Protein AF-A0A5J4ZN18-F1 (afdb_monomer_lite)

Radius of gyration: 21.81 Å; chains: 1; bounding box: 57×56×54 Å

Structure (mmCIF, N/CA/C/O backbone):
data_AF-A0A5J4ZN18-F1
#
_entry.id   AF-A0A5J4ZN18-F1
#
loop_
_atom_site.group_PDB
_atom_site.id
_atom_site.type_symbol
_atom_site.label_atom_id
_atom_site.label_alt_id
_atom_site.label_comp_id
_atom_site.label_asym_id
_atom_site.label_entity_id
_atom_site.label_seq_id
_atom_site.pdbx_PDB_ins_code
_atom_site.Cartn_x
_atom_site.Cartn_y
_atom_site.Cartn_z
_atom_site.occupancy
_atom_site.B_iso_or_equiv
_atom_site.auth_seq_id
_atom_site.auth_comp_id
_atom_site.auth_asym_id
_atom_site.auth_atom_id
_atom_site.pdbx_PDB_model_num
ATOM 1 N N . MET A 1 1 ? 41.977 -41.882 -35.771 1.00 44.47 1 MET A N 1
ATOM 2 C CA . MET A 1 1 ? 41.819 -41.340 -34.405 1.00 44.47 1 MET A CA 1
ATOM 3 C C . MET A 1 1 ? 40.891 -40.139 -34.500 1.00 44.47 1 MET A C 1
ATOM 5 O O . MET A 1 1 ? 41.309 -39.121 -35.027 1.00 44.47 1 MET A O 1
ATOM 9 N N . MET A 1 2 ? 39.628 -40.276 -34.091 1.00 49.75 2 MET A N 1
ATOM 10 C CA . MET A 1 2 ? 38.692 -39.151 -33.976 1.00 49.75 2 MET A CA 1
ATOM 11 C C . MET A 1 2 ? 38.528 -38.872 -32.481 1.00 49.75 2 MET A C 1
ATOM 13 O O . MET A 1 2 ? 37.884 -39.646 -31.778 1.00 49.75 2 MET A O 1
ATOM 17 N N . GLY A 1 3 ? 39.181 -37.824 -31.983 1.00 51.41 3 GLY A N 1
ATOM 18 C CA . GLY A 1 3 ? 38.962 -37.315 -30.631 1.00 51.41 3 GLY A CA 1
ATOM 19 C C . GLY A 1 3 ? 37.844 -36.280 -30.668 1.00 51.41 3 GLY A C 1
ATOM 20 O O . GLY A 1 3 ? 37.983 -35.264 -31.343 1.00 51.41 3 GLY A O 1
ATOM 21 N N . SER A 1 4 ? 36.736 -36.547 -29.980 1.00 52.25 4 SER A N 1
ATOM 22 C CA . SER A 1 4 ? 35.673 -35.567 -29.754 1.00 52.25 4 SER A CA 1
ATOM 23 C C . SER A 1 4 ? 35.957 -34.845 -28.436 1.00 52.25 4 SER A C 1
ATOM 25 O O . SER A 1 4 ? 36.028 -35.478 -27.384 1.00 52.25 4 SER A O 1
ATOM 27 N N . LEU A 1 5 ? 36.177 -33.532 -28.504 1.00 54.81 5 LEU A N 1
ATOM 28 C CA . LEU A 1 5 ? 36.291 -32.662 -27.337 1.00 54.81 5 LEU A CA 1
ATOM 29 C C . LEU A 1 5 ? 34.881 -32.258 -26.903 1.00 54.81 5 LEU A C 1
ATOM 31 O O . LEU A 1 5 ? 34.221 -31.468 -27.575 1.00 54.81 5 LEU A O 1
ATOM 35 N N . ILE A 1 6 ? 34.426 -32.801 -25.775 1.00 53.22 6 ILE A N 1
ATOM 36 C CA . ILE A 1 6 ? 33.265 -32.270 -25.062 1.00 53.22 6 ILE A CA 1
ATOM 37 C C . ILE A 1 6 ? 33.741 -30.993 -24.370 1.00 53.22 6 ILE A C 1
ATOM 39 O O . ILE A 1 6 ? 34.377 -31.039 -23.320 1.00 53.22 6 ILE A O 1
ATOM 43 N N . THR A 1 7 ? 33.486 -29.844 -24.993 1.00 52.75 7 THR A N 1
ATOM 44 C CA . THR A 1 7 ? 33.644 -28.547 -24.336 1.00 52.75 7 THR A CA 1
ATOM 45 C C . THR A 1 7 ? 32.531 -28.410 -23.304 1.00 52.75 7 THR A C 1
ATOM 47 O O . THR A 1 7 ? 31.371 -28.178 -23.642 1.00 52.75 7 THR A O 1
ATOM 50 N N . GLU A 1 8 ? 32.891 -28.580 -22.035 1.00 51.31 8 GLU A N 1
ATOM 51 C CA . GLU A 1 8 ? 32.090 -28.154 -20.895 1.00 51.31 8 GLU A CA 1
ATOM 52 C C . GLU A 1 8 ? 31.877 -26.637 -21.005 1.00 51.31 8 GLU A C 1
ATOM 54 O O . GLU A 1 8 ? 32.751 -25.836 -20.683 1.00 51.31 8 GLU A O 1
ATOM 59 N N . ASN A 1 9 ? 30.722 -26.228 -21.531 1.00 48.62 9 ASN A N 1
ATOM 60 C CA . ASN A 1 9 ? 30.325 -24.828 -21.569 1.00 48.62 9 ASN A CA 1
ATOM 61 C C . ASN A 1 9 ? 29.788 -24.422 -20.187 1.00 48.62 9 ASN A C 1
ATOM 63 O O . ASN A 1 9 ? 28.585 -24.249 -19.986 1.00 48.62 9 ASN A O 1
ATOM 67 N N . SER A 1 10 ? 30.693 -24.289 -19.220 1.00 56.09 10 SER A N 1
ATOM 68 C CA . SER A 1 10 ? 30.446 -23.729 -17.890 1.00 56.09 10 SER A CA 1
ATOM 69 C C . SER A 1 10 ? 30.329 -22.200 -17.959 1.00 56.09 10 SER A C 1
ATOM 71 O O . SER A 1 10 ? 31.110 -21.456 -17.375 1.00 56.09 10 SER A O 1
ATOM 73 N N . SER A 1 11 ? 29.339 -21.696 -18.702 1.00 51.56 11 SER A N 1
ATOM 74 C CA . SER A 1 11 ? 29.159 -20.247 -18.886 1.00 51.56 11 SER A CA 1
ATOM 75 C C . SER A 1 11 ? 27.703 -19.773 -18.936 1.00 51.56 11 SER A C 1
ATOM 77 O O . SER A 1 11 ? 27.417 -18.711 -19.479 1.00 51.56 11 SER A O 1
ATOM 79 N N . THR A 1 12 ? 26.758 -20.491 -18.319 1.00 46.97 12 THR A N 1
ATOM 80 C CA . THR A 1 12 ? 25.345 -20.046 -18.263 1.00 46.97 12 THR A CA 1
ATOM 81 C C . THR A 1 12 ? 24.840 -19.637 -16.877 1.00 46.97 12 THR A C 1
ATOM 83 O O . THR A 1 12 ? 23.648 -19.387 -16.717 1.00 46.97 12 THR A O 1
ATOM 86 N N . LEU A 1 13 ? 25.712 -19.490 -15.874 1.00 48.41 13 LEU A N 1
ATOM 87 C CA . LEU A 1 13 ? 25.295 -19.145 -14.502 1.00 48.41 13 LEU A CA 1
ATOM 88 C C . LEU A 1 13 ? 25.493 -17.677 -14.091 1.00 48.41 13 LEU A C 1
ATOM 90 O O . LEU A 1 13 ? 25.239 -17.340 -12.940 1.00 48.41 13 LEU A O 1
ATOM 94 N N . SER A 1 14 ? 25.883 -16.779 -15.004 1.00 47.28 14 SER A N 1
ATOM 95 C CA . SER A 1 14 ? 26.203 -15.383 -14.641 1.00 47.28 14 SER A CA 1
ATOM 96 C C . SER A 1 14 ? 25.340 -14.303 -15.314 1.00 47.28 14 SER A C 1
ATOM 98 O O . SER A 1 14 ? 25.736 -13.149 -15.402 1.00 47.28 14 SER A O 1
ATOM 100 N N . SER A 1 15 ? 24.130 -14.634 -15.780 1.00 46.09 15 SER A N 1
ATOM 101 C CA . SER A 1 15 ? 23.200 -13.613 -16.319 1.00 46.09 15 SER A CA 1
ATOM 102 C C . SER A 1 15 ? 21.747 -13.757 -15.843 1.00 46.09 15 SER A C 1
ATOM 104 O O . SER A 1 15 ? 20.867 -13.009 -16.253 1.00 46.09 15 SER A O 1
ATOM 106 N N . ARG A 1 16 ? 21.468 -14.685 -14.919 1.00 43.06 16 ARG A N 1
ATOM 107 C CA . ARG A 1 16 ? 20.119 -14.869 -14.357 1.00 43.06 16 ARG A CA 1
ATOM 108 C C . ARG A 1 16 ? 19.865 -14.065 -13.071 1.00 43.06 16 ARG A C 1
ATOM 110 O O . ARG A 1 16 ? 18.725 -13.950 -12.648 1.00 43.06 16 ARG A O 1
ATOM 117 N N . ASN A 1 17 ? 20.879 -13.424 -12.488 1.00 47.00 17 ASN A N 1
ATOM 118 C CA . ASN A 1 17 ? 20.752 -12.878 -11.129 1.00 47.00 17 ASN A CA 1
ATOM 119 C C . ASN A 1 17 ? 20.393 -11.381 -11.051 1.00 47.00 17 ASN A C 1
ATOM 121 O O . ASN A 1 17 ? 19.944 -10.935 -10.000 1.00 47.00 17 ASN A O 1
ATOM 125 N N . CYS A 1 18 ? 20.515 -10.600 -12.134 1.00 46.16 18 CYS A N 1
ATOM 126 C CA . CYS A 1 18 ? 20.177 -9.165 -12.082 1.00 46.16 18 CYS A CA 1
ATOM 127 C C . CYS A 1 18 ? 18.673 -8.873 -12.220 1.00 46.16 18 CYS A C 1
ATOM 129 O O . CYS A 1 18 ? 18.184 -7.928 -11.603 1.00 46.16 18 CYS A O 1
ATOM 131 N N . SER A 1 19 ? 17.918 -9.675 -12.982 1.00 48.41 19 SER A N 1
ATOM 132 C CA . SER A 1 19 ? 16.462 -9.457 -13.095 1.00 48.41 19 SER A CA 1
ATOM 133 C C . SER A 1 19 ? 15.685 -10.093 -11.941 1.00 48.41 19 SER A C 1
ATOM 135 O O . SER A 1 19 ? 14.727 -9.512 -11.458 1.00 48.41 19 SER A O 1
ATOM 137 N N . GLN A 1 20 ? 16.145 -11.236 -11.422 1.00 50.34 20 GLN A N 1
ATOM 138 C CA . GLN A 1 20 ? 15.414 -11.968 -10.386 1.00 50.34 20 GLN A CA 1
ATOM 139 C C . GLN A 1 20 ? 15.420 -11.227 -9.042 1.00 50.34 20 GLN A C 1
ATOM 141 O O . GLN A 1 20 ? 14.395 -11.142 -8.377 1.00 50.34 20 GLN A O 1
ATOM 146 N N . ASN A 1 21 ? 16.543 -10.589 -8.699 1.00 51.69 21 ASN A N 1
ATOM 147 C CA . ASN A 1 21 ? 16.665 -9.841 -7.451 1.00 51.69 21 ASN A CA 1
ATOM 148 C C . ASN A 1 21 ? 15.819 -8.551 -7.441 1.00 51.69 21 ASN A C 1
ATOM 150 O O . ASN A 1 21 ? 15.360 -8.127 -6.387 1.00 51.69 21 ASN A O 1
ATOM 154 N N . THR A 1 22 ? 15.579 -7.928 -8.604 1.00 53.47 22 THR A N 1
ATOM 155 C CA . THR A 1 22 ? 14.745 -6.716 -8.693 1.00 53.47 22 THR A CA 1
ATOM 156 C C . THR A 1 22 ? 13.254 -7.042 -8.685 1.00 53.47 22 THR A C 1
ATOM 158 O O . THR A 1 22 ? 12.523 -6.396 -7.936 1.00 53.47 22 THR A O 1
ATOM 161 N N . THR A 1 23 ? 12.828 -8.101 -9.389 1.00 58.69 23 THR A N 1
ATOM 162 C CA . THR A 1 23 ? 11.447 -8.623 -9.337 1.00 58.69 23 THR A CA 1
ATOM 163 C C . THR A 1 23 ? 11.025 -9.038 -7.924 1.00 58.69 23 THR A C 1
ATOM 165 O O . THR A 1 23 ? 9.866 -8.874 -7.535 1.00 58.69 23 THR A O 1
ATOM 168 N N . ASP A 1 24 ? 11.968 -9.510 -7.108 1.00 72.06 24 ASP A N 1
ATOM 169 C CA . ASP A 1 24 ? 11.700 -9.845 -5.710 1.00 72.06 24 ASP A CA 1
ATOM 170 C C . ASP A 1 24 ? 11.356 -8.617 -4.853 1.00 72.06 24 ASP A C 1
ATOM 172 O O . ASP A 1 24 ? 10.590 -8.734 -3.893 1.00 72.06 24 ASP A O 1
ATOM 176 N N . HIS A 1 25 ? 11.892 -7.432 -5.169 1.00 79.50 25 HIS A N 1
ATOM 177 C CA . HIS A 1 25 ? 11.651 -6.229 -4.371 1.00 79.50 25 HIS A CA 1
ATOM 178 C C . HIS A 1 25 ? 10.229 -5.698 -4.552 1.00 79.50 25 HIS A C 1
ATOM 180 O O . HIS A 1 25 ? 9.530 -5.506 -3.554 1.00 79.50 25 HIS A O 1
ATOM 186 N N . SER A 1 26 ? 9.765 -5.506 -5.793 1.00 85.88 26 SER A N 1
ATOM 187 C CA . SER A 1 26 ? 8.399 -5.017 -6.033 1.00 85.88 26 SER A CA 1
ATOM 188 C C . SER A 1 26 ? 7.339 -6.005 -5.542 1.00 85.88 26 SER A C 1
ATOM 190 O O . SER A 1 26 ? 6.312 -5.581 -5.010 1.00 85.88 26 SER A O 1
ATOM 192 N N . SER A 1 27 ? 7.610 -7.310 -5.644 1.00 87.81 27 SER A N 1
ATOM 193 C CA . SER A 1 27 ? 6.739 -8.370 -5.132 1.00 87.81 27 SER A CA 1
ATOM 194 C C . SER A 1 27 ? 6.607 -8.311 -3.607 1.00 87.81 27 SER A C 1
ATOM 196 O O . SER A 1 27 ? 5.494 -8.258 -3.082 1.00 87.81 27 SER A O 1
ATOM 198 N N . LYS A 1 28 ? 7.731 -8.212 -2.880 1.00 87.56 28 LYS A N 1
ATOM 199 C CA . LYS A 1 28 ? 7.732 -8.064 -1.412 1.00 87.56 28 LYS A CA 1
ATOM 200 C C . LYS A 1 28 ? 7.001 -6.801 -0.967 1.00 87.56 28 LYS A C 1
ATOM 202 O O . LYS A 1 28 ? 6.166 -6.862 -0.068 1.00 87.56 28 LYS A O 1
ATOM 207 N N . ILE A 1 29 ? 7.281 -5.675 -1.619 1.00 89.38 29 ILE A N 1
ATOM 208 C CA . ILE A 1 29 ? 6.618 -4.396 -1.344 1.00 89.38 29 ILE A CA 1
ATOM 209 C C . ILE A 1 29 ? 5.111 -4.518 -1.580 1.00 89.38 29 ILE A C 1
ATOM 211 O O . ILE A 1 29 ? 4.318 -4.151 -0.717 1.00 89.38 29 ILE A O 1
ATOM 215 N N . SER A 1 30 ? 4.710 -5.094 -2.713 1.00 89.94 30 SER A N 1
ATOM 216 C CA . SER A 1 30 ? 3.300 -5.295 -3.049 1.00 89.94 30 SER A CA 1
ATOM 217 C C . SER A 1 30 ? 2.596 -6.205 -2.048 1.00 89.94 30 SER A C 1
ATOM 219 O O . SER A 1 30 ? 1.450 -5.932 -1.697 1.00 89.94 30 SER A O 1
ATOM 221 N N . ALA A 1 31 ? 3.260 -7.253 -1.552 1.00 91.50 31 ALA A N 1
ATOM 222 C CA . ALA A 1 31 ? 2.711 -8.133 -0.524 1.00 91.50 31 ALA A CA 1
ATOM 223 C C . ALA A 1 31 ? 2.486 -7.386 0.799 1.00 91.50 31 ALA A C 1
ATOM 225 O O . ALA A 1 31 ? 1.388 -7.451 1.348 1.00 91.50 31 ALA A O 1
ATOM 226 N N . ILE A 1 32 ? 3.480 -6.620 1.269 1.00 91.12 32 ILE A N 1
ATOM 227 C CA . ILE A 1 32 ? 3.368 -5.798 2.488 1.00 91.12 32 ILE A CA 1
ATOM 228 C C . ILE A 1 32 ? 2.208 -4.807 2.355 1.00 91.12 32 ILE A C 1
ATOM 230 O O . ILE A 1 32 ? 1.327 -4.761 3.211 1.00 91.12 32 ILE A O 1
ATOM 234 N N . VAL A 1 33 ? 2.174 -4.052 1.254 1.00 92.12 33 VAL A N 1
A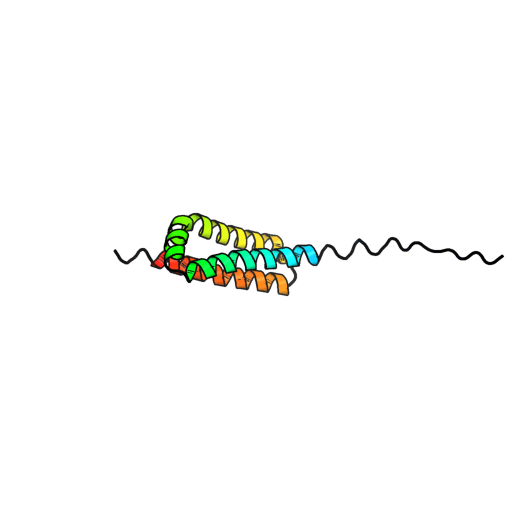TOM 235 C CA . VAL A 1 33 ? 1.114 -3.076 0.980 1.00 92.12 33 VAL A CA 1
ATOM 236 C C . VAL A 1 33 ? -0.250 -3.761 0.917 1.00 92.12 33 VAL A C 1
ATOM 238 O O . VAL A 1 33 ? -1.201 -3.273 1.517 1.00 92.12 33 VAL A O 1
ATOM 241 N N . SER A 1 34 ? -0.356 -4.921 0.266 1.00 92.75 34 SER A N 1
ATOM 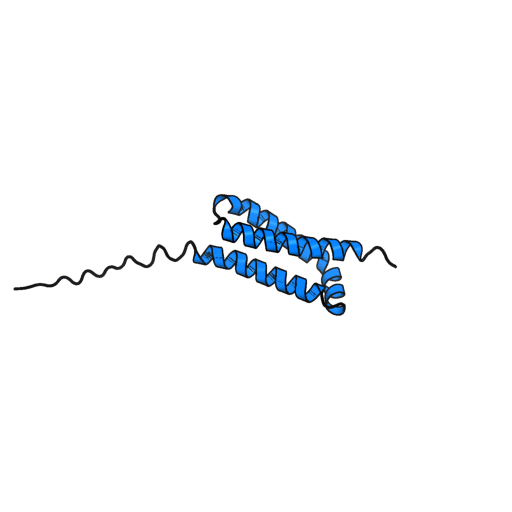242 C CA . SER A 1 34 ? -1.619 -5.664 0.179 1.00 92.75 34 SER A CA 1
ATOM 243 C C . SER A 1 34 ? -2.120 -6.122 1.547 1.00 92.75 34 SER A C 1
ATOM 245 O O . SER A 1 34 ? -3.311 -6.003 1.812 1.00 92.75 34 SER A O 1
ATOM 247 N N . VAL A 1 35 ? -1.234 -6.586 2.436 1.00 92.94 35 VAL A N 1
ATOM 248 C CA . VAL A 1 35 ? -1.607 -6.934 3.818 1.00 92.94 35 VAL A CA 1
ATOM 249 C C . VAL A 1 35 ? -2.132 -5.708 4.563 1.00 92.94 35 VAL A C 1
ATOM 251 O O . VAL A 1 35 ? -3.186 -5.790 5.185 1.00 92.94 35 VAL A O 1
ATOM 254 N N . ILE A 1 36 ? -1.454 -4.560 4.458 1.00 92.44 36 ILE A N 1
ATOM 255 C CA . ILE A 1 36 ? -1.902 -3.318 5.108 1.00 92.44 36 ILE A CA 1
ATOM 256 C C . ILE A 1 36 ? -3.271 -2.878 4.571 1.00 92.44 36 ILE A C 1
ATOM 258 O O . ILE A 1 36 ? -4.134 -2.488 5.353 1.00 92.44 36 ILE A O 1
ATOM 262 N N . LEU A 1 37 ? -3.504 -2.975 3.257 1.00 91.94 37 LEU A N 1
ATOM 263 C CA . LEU A 1 37 ? -4.805 -2.650 2.667 1.00 91.94 37 LEU A CA 1
ATOM 264 C C . LEU A 1 37 ? -5.910 -3.598 3.146 1.00 91.94 37 LEU A C 1
ATOM 266 O O . LEU A 1 37 ? -6.970 -3.123 3.536 1.00 91.94 37 LEU A O 1
ATOM 270 N N . LEU A 1 38 ? -5.650 -4.908 3.183 1.00 92.25 38 LEU A N 1
ATOM 271 C CA . LEU A 1 38 ? -6.604 -5.894 3.705 1.00 92.25 38 LEU A CA 1
ATOM 272 C C . LEU A 1 38 ? -6.948 -5.620 5.174 1.00 92.25 38 LEU A C 1
ATOM 274 O O . LEU A 1 38 ? -8.106 -5.692 5.570 1.00 92.25 38 LEU A O 1
ATOM 278 N N . MET A 1 39 ? -5.949 -5.258 5.982 1.00 92.06 39 MET A N 1
ATOM 279 C CA . MET A 1 39 ? -6.169 -4.853 7.371 1.00 92.06 39 MET A CA 1
ATOM 280 C C . MET A 1 39 ? -6.966 -3.546 7.481 1.00 92.06 39 MET A C 1
ATOM 282 O O . MET A 1 39 ? -7.710 -3.372 8.438 1.00 92.06 39 MET A O 1
ATOM 286 N N . HIS A 1 40 ? -6.832 -2.622 6.529 1.00 89.44 40 HIS A N 1
ATOM 287 C CA . HIS A 1 40 ? -7.591 -1.369 6.528 1.00 89.44 40 HIS A CA 1
ATOM 288 C C . HIS A 1 40 ? -9.072 -1.572 6.163 1.00 89.44 40 HIS A C 1
ATOM 290 O O . HIS A 1 40 ? -9.913 -0.778 6.578 1.00 89.44 40 HIS A O 1
ATOM 296 N N . GLU A 1 41 ? -9.405 -2.623 5.408 1.00 89.44 41 GLU A N 1
ATOM 297 C CA . GLU A 1 41 ? -10.789 -2.971 5.052 1.00 89.44 41 GLU A CA 1
ATOM 298 C C . GLU A 1 41 ? -11.578 -3.590 6.223 1.00 89.44 41 GLU A C 1
ATOM 300 O O . GLU A 1 41 ? -12.807 -3.506 6.249 1.00 89.44 41 GLU A O 1
ATOM 305 N N . ASP A 1 42 ? -10.897 -4.171 7.217 1.00 90.62 42 ASP A N 1
ATOM 306 C CA . ASP A 1 42 ? -11.521 -4.718 8.427 1.00 90.62 42 ASP A CA 1
ATOM 307 C C . ASP A 1 42 ? -11.505 -3.692 9.575 1.00 90.62 42 ASP A C 1
ATOM 309 O O . ASP A 1 42 ? -10.452 -3.270 10.048 1.00 90.62 42 ASP A O 1
ATOM 313 N N . VAL A 1 43 ? -12.686 -3.333 10.089 1.00 85.31 43 VAL A N 1
ATOM 314 C CA . VAL A 1 43 ? -12.863 -2.316 11.146 1.00 85.31 43 VAL A CA 1
ATOM 315 C C . VAL A 1 43 ? -12.073 -2.625 12.428 1.00 85.31 43 VAL A C 1
ATOM 317 O O . VAL A 1 43 ? -11.573 -1.707 13.081 1.00 85.31 43 VAL A O 1
ATOM 320 N N . LYS A 1 44 ? -11.933 -3.901 12.814 1.00 88.12 44 LYS A N 1
ATOM 321 C CA . LYS A 1 44 ? -11.176 -4.278 14.021 1.00 88.12 44 LYS A CA 1
ATOM 322 C C . LYS A 1 44 ? -9.679 -4.113 13.794 1.00 88.12 44 LYS A C 1
ATOM 324 O O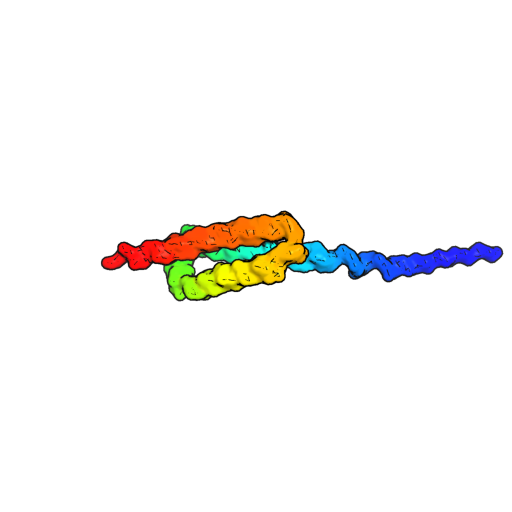 . LYS A 1 44 ? -8.964 -3.656 14.684 1.00 88.12 44 LYS A O 1
ATOM 329 N N . LEU A 1 45 ? -9.206 -4.469 12.603 1.00 90.44 45 LEU A N 1
ATOM 330 C CA . LEU A 1 45 ? -7.800 -4.331 12.232 1.00 90.44 45 LEU A CA 1
ATOM 331 C C . LEU A 1 45 ? -7.435 -2.871 11.943 1.00 90.44 45 LEU A C 1
ATOM 333 O O . LEU A 1 45 ? -6.307 -2.472 12.214 1.00 90.44 45 LEU A O 1
ATOM 337 N N . GLN A 1 46 ? -8.388 -2.042 11.519 1.00 88.69 46 GLN A N 1
ATOM 338 C CA . GLN A 1 46 ? -8.189 -0.607 11.334 1.00 88.69 46 GLN A CA 1
ATOM 339 C C . GLN A 1 46 ? -7.824 0.106 12.648 1.00 88.69 46 GLN A C 1
ATOM 341 O O . GLN A 1 46 ? -6.941 0.962 12.652 1.00 88.69 46 GLN A O 1
ATOM 346 N N . GLN A 1 47 ? -8.429 -0.274 13.781 1.00 86.75 47 GLN A N 1
ATOM 347 C CA . GLN A 1 47 ? -8.042 0.256 15.100 1.00 86.75 47 GLN A CA 1
ATOM 348 C C . GLN A 1 47 ? -6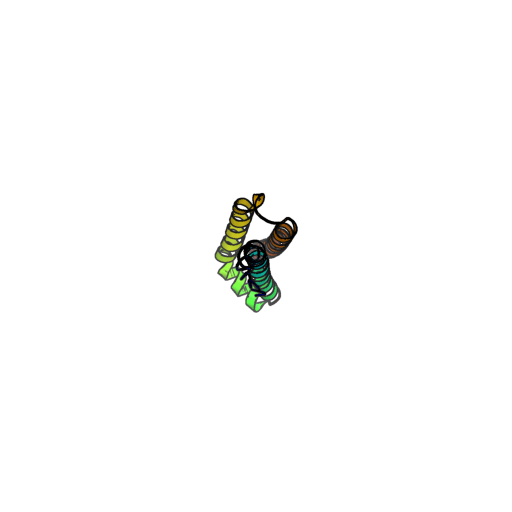.608 -0.138 15.486 1.00 86.75 47 GLN A C 1
ATOM 350 O O . GLN A 1 47 ? -5.863 0.670 16.049 1.00 86.75 47 GLN A O 1
ATOM 355 N N . ILE A 1 48 ? -6.195 -1.360 15.138 1.00 88.94 48 ILE A N 1
ATOM 356 C CA . ILE A 1 48 ? -4.817 -1.825 15.334 1.00 88.94 48 ILE A CA 1
ATOM 357 C C . ILE A 1 48 ? -3.866 -1.026 14.434 1.00 88.94 48 ILE A C 1
ATOM 359 O O . ILE A 1 48 ? -2.874 -0.495 14.923 1.00 88.94 48 ILE A O 1
ATOM 363 N N . LEU A 1 49 ? -4.198 -0.853 13.151 1.00 88.88 49 LEU A N 1
ATOM 364 C CA . LEU A 1 49 ? -3.413 -0.038 12.217 1.00 88.88 49 LEU A CA 1
ATOM 365 C C . LEU A 1 49 ? -3.277 1.412 12.687 1.00 88.88 49 LEU A C 1
ATOM 367 O O . LEU A 1 49 ? -2.195 1.982 12.592 1.00 88.88 49 LEU A O 1
ATOM 371 N N . SER A 1 50 ? -4.344 2.001 13.232 1.00 87.31 50 SER A N 1
ATOM 372 C CA . SER A 1 50 ? -4.296 3.351 13.802 1.00 87.31 50 SER A CA 1
ATOM 373 C C . SER A 1 50 ? -3.344 3.434 14.994 1.00 87.31 50 SER A C 1
ATOM 375 O O . SER A 1 50 ? -2.687 4.456 15.181 1.00 87.31 50 SER A O 1
ATOM 377 N N . SER A 1 51 ? -3.258 2.368 15.791 1.00 89.12 51 SER A N 1
ATOM 378 C CA . SER A 1 51 ? -2.327 2.284 16.922 1.00 89.12 51 SER A CA 1
ATOM 379 C C . SER A 1 51 ? -0.874 2.120 16.458 1.00 89.12 51 SER A C 1
ATOM 381 O O . SER A 1 51 ? 0.032 2.592 17.134 1.00 89.12 51 SER A O 1
ATOM 383 N N . CYS A 1 52 ? -0.661 1.514 15.285 1.00 89.31 52 CYS A N 1
ATOM 384 C CA . CYS A 1 52 ? 0.644 1.316 14.642 1.00 89.31 52 CYS A CA 1
ATOM 385 C C . CYS A 1 52 ? 0.960 2.370 13.560 1.00 89.31 52 CYS A C 1
ATOM 387 O O . CYS A 1 52 ? 1.691 2.102 12.601 1.00 89.31 52 CYS A O 1
ATOM 389 N N . LYS A 1 53 ? 0.357 3.563 13.640 1.00 88.50 53 LYS A N 1
ATOM 390 C CA . LYS A 1 53 ? 0.469 4.574 12.578 1.00 88.50 53 LYS A CA 1
ATOM 391 C C . LYS A 1 53 ? 1.914 5.019 12.343 1.00 88.50 53 LYS A C 1
ATOM 393 O O . LYS A 1 53 ? 2.318 5.157 11.193 1.00 88.50 53 LYS A O 1
ATOM 398 N N . ALA A 1 54 ? 2.689 5.236 13.404 1.00 90.06 54 ALA A N 1
ATOM 399 C CA . ALA A 1 54 ? 4.071 5.701 13.288 1.00 90.06 54 ALA A CA 1
ATOM 400 C C . ALA A 1 54 ? 4.947 4.691 12.526 1.00 90.06 54 ALA A C 1
ATOM 402 O O . ALA A 1 54 ? 5.812 5.067 11.735 1.00 90.06 54 ALA A O 1
ATOM 403 N N . GLU A 1 55 ? 4.689 3.401 12.720 1.00 92.50 55 GLU A N 1
ATOM 404 C CA . GLU A 1 55 ? 5.340 2.307 12.015 1.00 92.50 55 GLU A CA 1
ATOM 405 C C . GLU A 1 55 ? 4.934 2.278 10.538 1.00 92.50 55 GLU A C 1
ATOM 407 O O . GLU A 1 55 ? 5.793 2.111 9.674 1.00 92.50 55 GLU A O 1
ATOM 412 N N . ILE A 1 56 ? 3.653 2.503 10.226 1.00 90.62 56 ILE A N 1
ATOM 413 C CA . ILE A 1 56 ? 3.172 2.616 8.839 1.00 90.62 56 ILE A CA 1
ATOM 414 C C . ILE A 1 56 ? 3.801 3.834 8.146 1.00 90.62 56 ILE A C 1
ATOM 416 O O . ILE A 1 56 ? 4.286 3.714 7.021 1.00 90.62 56 ILE A O 1
ATOM 420 N N . ASP A 1 57 ? 3.862 4.984 8.820 1.00 90.25 57 ASP A N 1
ATOM 421 C CA . ASP A 1 57 ? 4.523 6.194 8.319 1.00 90.25 57 ASP A CA 1
ATOM 422 C C . ASP A 1 57 ? 6.015 5.939 8.048 1.00 90.25 57 ASP A C 1
ATOM 424 O O . ASP A 1 57 ? 6.544 6.339 7.008 1.00 90.25 57 ASP A O 1
ATOM 428 N N . CYS A 1 58 ? 6.685 5.204 8.938 1.00 91.94 58 CYS A N 1
ATOM 429 C CA . CYS A 1 58 ? 8.069 4.773 8.755 1.00 91.94 58 CYS A CA 1
ATOM 430 C C . CYS A 1 58 ? 8.226 3.861 7.525 1.00 91.94 58 CYS A C 1
ATOM 432 O O . CYS A 1 58 ? 9.146 4.052 6.729 1.00 91.94 58 CYS A O 1
ATOM 434 N N . ILE A 1 59 ? 7.308 2.911 7.304 1.00 90.38 59 ILE A N 1
ATOM 435 C CA . ILE A 1 59 ? 7.304 2.066 6.098 1.00 90.38 59 ILE A CA 1
ATOM 436 C C . ILE A 1 59 ? 7.178 2.927 4.837 1.00 90.38 59 ILE A C 1
ATOM 438 O O . ILE A 1 59 ? 7.942 2.725 3.893 1.00 90.38 59 ILE A O 1
ATOM 442 N N . VAL A 1 60 ? 6.271 3.910 4.823 1.00 88.38 60 VAL A N 1
ATOM 443 C CA . VAL A 1 60 ? 6.099 4.844 3.695 1.00 88.38 60 VAL A CA 1
ATOM 444 C C . VAL A 1 60 ? 7.394 5.612 3.422 1.00 88.38 60 VAL A C 1
ATOM 446 O O . VAL A 1 60 ? 7.852 5.663 2.280 1.00 88.38 60 VAL A O 1
ATOM 449 N N . GLN A 1 61 ? 8.021 6.176 4.457 1.00 89.38 61 GLN A N 1
ATOM 450 C CA . GLN A 1 61 ? 9.278 6.917 4.315 1.00 89.38 61 GLN A CA 1
ATOM 451 C C . GLN A 1 61 ? 10.423 6.032 3.809 1.00 89.38 61 GLN A C 1
ATOM 453 O O . GLN A 1 61 ? 11.158 6.435 2.906 1.00 89.38 61 GLN A O 1
ATOM 458 N N . ASN A 1 62 ? 10.547 4.813 4.335 1.00 88.56 62 ASN A N 1
ATOM 459 C CA . ASN A 1 62 ? 11.557 3.852 3.895 1.00 88.56 62 ASN A CA 1
ATOM 460 C C . ASN A 1 62 ? 11.350 3.440 2.437 1.00 88.56 62 ASN A C 1
ATOM 462 O O . ASN A 1 62 ? 12.322 3.303 1.697 1.00 88.56 62 ASN A O 1
ATOM 466 N N . LEU A 1 63 ? 10.097 3.279 2.004 1.00 86.75 63 LEU A N 1
ATOM 467 C CA . LEU A 1 63 ? 9.785 2.961 0.616 1.00 86.75 63 LEU A CA 1
ATOM 468 C C . LEU A 1 63 ? 10.173 4.102 -0.327 1.00 86.75 63 LEU A C 1
ATOM 470 O O . LEU A 1 63 ? 10.759 3.861 -1.381 1.00 86.75 63 LEU A O 1
ATOM 474 N N . PHE A 1 64 ? 9.886 5.342 0.076 1.00 85.75 64 PHE A N 1
ATOM 475 C CA . PHE A 1 64 ? 10.267 6.532 -0.676 1.00 85.75 64 PHE A CA 1
ATOM 476 C C . PHE A 1 64 ? 11.792 6.644 -0.803 1.00 85.75 64 PHE A C 1
ATOM 478 O O . PHE A 1 64 ? 12.316 6.783 -1.906 1.00 85.75 64 PHE A O 1
ATOM 485 N N . ALA A 1 65 ? 12.517 6.489 0.309 1.00 87.19 65 ALA A N 1
ATOM 486 C CA . ALA A 1 65 ? 13.978 6.498 0.314 1.00 87.19 65 ALA A CA 1
ATOM 487 C C . ALA A 1 65 ? 14.565 5.366 -0.548 1.00 87.19 65 ALA A C 1
ATOM 489 O O . ALA A 1 65 ? 15.502 5.593 -1.316 1.00 87.19 65 ALA A O 1
ATOM 490 N N . PHE A 1 66 ? 13.987 4.163 -0.469 1.00 83.31 66 PHE A N 1
ATOM 491 C CA . PHE A 1 66 ? 14.371 3.028 -1.305 1.00 83.31 66 PHE A CA 1
ATOM 492 C C . PHE A 1 66 ? 14.206 3.357 -2.790 1.00 83.31 66 PHE A C 1
ATOM 494 O O . PHE A 1 66 ? 15.151 3.183 -3.563 1.00 83.31 66 PHE A O 1
ATOM 501 N N . GLN A 1 67 ? 13.050 3.898 -3.178 1.00 80.56 67 GLN A N 1
ATOM 502 C CA . GLN A 1 67 ? 12.776 4.280 -4.557 1.00 80.56 67 GLN A CA 1
ATOM 503 C C . GLN A 1 67 ? 13.761 5.338 -5.061 1.00 80.56 67 GLN A C 1
ATOM 505 O O . GLN A 1 67 ? 14.325 5.150 -6.134 1.00 80.56 67 GLN A O 1
ATOM 510 N N . SER A 1 68 ? 14.023 6.395 -4.285 1.00 82.56 68 SER A N 1
ATOM 511 C CA . SER A 1 68 ? 15.003 7.429 -4.651 1.00 82.56 68 SER A CA 1
ATOM 512 C C . SER A 1 68 ? 16.427 6.876 -4.769 1.00 82.56 68 SER A C 1
ATOM 514 O O . SER A 1 68 ? 17.183 7.299 -5.639 1.00 82.56 68 SER A O 1
ATOM 516 N N . SER A 1 69 ? 16.806 5.910 -3.925 1.00 83.06 69 SER A N 1
ATOM 517 C CA . SER A 1 69 ? 18.155 5.324 -3.933 1.00 83.06 69 SER A CA 1
ATOM 518 C C . SER A 1 69 ? 18.418 4.406 -5.131 1.00 83.06 69 SER A C 1
ATOM 520 O O . SER A 1 69 ? 19.527 4.381 -5.664 1.00 83.06 69 SER A O 1
ATOM 522 N N . LEU A 1 70 ? 17.402 3.656 -5.571 1.00 72.94 70 LEU A N 1
ATOM 523 C CA . LEU A 1 70 ? 17.510 2.702 -6.678 1.00 72.94 70 LEU A CA 1
ATOM 524 C C . LEU A 1 70 ? 16.999 3.255 -8.007 1.00 72.94 70 LEU A C 1
ATOM 526 O O . LEU A 1 70 ? 17.025 2.535 -9.007 1.00 72.94 70 LEU A O 1
ATOM 530 N N . GLU A 1 71 ? 16.551 4.511 -8.026 1.00 67.56 71 GLU A N 1
ATOM 531 C CA . GLU A 1 71 ? 15.803 5.106 -9.126 1.00 67.56 71 GLU A CA 1
ATOM 532 C C . GLU A 1 71 ? 16.484 4.853 -10.482 1.00 67.56 71 GLU A C 1
ATOM 534 O O . GLU A 1 71 ? 15.858 4.366 -11.422 1.00 67.56 71 GLU A O 1
ATOM 539 N N . ILE A 1 72 ? 17.794 5.076 -10.566 1.00 66.00 72 ILE A N 1
ATOM 540 C CA . ILE A 1 72 ? 18.570 4.987 -11.813 1.00 66.00 72 ILE A CA 1
ATOM 541 C C . ILE A 1 72 ? 18.796 3.533 -12.279 1.00 66.00 72 ILE A C 1
ATOM 543 O O . ILE A 1 72 ? 18.924 3.290 -13.475 1.00 66.00 72 ILE A O 1
ATOM 547 N N . ASN A 1 73 ? 18.814 2.558 -11.364 1.00 77.12 73 ASN A N 1
ATOM 548 C CA . ASN A 1 73 ? 19.212 1.172 -11.656 1.00 77.12 73 ASN A CA 1
ATOM 549 C C . ASN A 1 73 ? 18.029 0.212 -11.866 1.00 77.12 73 ASN A C 1
ATOM 551 O O . ASN A 1 73 ? 18.231 -0.943 -12.244 1.00 77.12 73 ASN A O 1
ATOM 555 N N . MET A 1 74 ? 16.800 0.654 -11.595 1.00 78.56 74 MET A N 1
ATOM 556 C CA . MET A 1 74 ? 15.614 -0.198 -11.642 1.00 78.56 74 MET A CA 1
ATOM 557 C C . MET A 1 74 ? 14.948 -0.191 -13.023 1.00 78.56 74 MET A C 1
ATOM 559 O O . MET A 1 74 ? 14.792 0.856 -13.651 1.00 78.56 74 MET A O 1
ATOM 563 N N . ALA A 1 75 ? 14.492 -1.364 -13.475 1.00 85.50 75 ALA A N 1
ATOM 564 C CA . ALA A 1 75 ? 13.672 -1.474 -14.677 1.00 85.50 75 ALA A CA 1
ATOM 565 C C . ALA A 1 75 ? 12.375 -0.654 -14.538 1.00 85.50 75 ALA A C 1
ATOM 567 O O . ALA A 1 75 ? 11.780 -0.591 -13.462 1.00 85.50 75 ALA A O 1
ATOM 568 N N . ILE A 1 76 ? 11.913 -0.057 -15.641 1.00 84.19 76 ILE A N 1
ATOM 569 C CA . ILE A 1 76 ? 10.736 0.832 -15.662 1.00 84.19 76 ILE A CA 1
ATOM 570 C C . ILE A 1 76 ? 9.487 0.139 -15.092 1.00 84.19 76 ILE A C 1
ATOM 572 O O . ILE A 1 76 ? 8.763 0.742 -14.304 1.00 84.19 76 ILE A O 1
ATOM 576 N N . ASP A 1 77 ? 9.263 -1.129 -15.448 1.00 85.12 77 ASP A N 1
ATOM 577 C CA . ASP A 1 77 ? 8.128 -1.928 -14.960 1.00 85.12 77 ASP A CA 1
ATOM 578 C C . ASP A 1 77 ? 8.169 -2.123 -13.433 1.00 85.12 77 ASP A C 1
ATOM 580 O O . ASP A 1 77 ? 7.185 -1.888 -12.733 1.00 85.12 77 ASP A O 1
ATOM 584 N N . GLU A 1 78 ? 9.339 -2.461 -12.891 1.00 85.06 78 GLU A N 1
ATOM 585 C CA . GLU A 1 78 ? 9.539 -2.630 -11.448 1.00 85.06 78 GLU A CA 1
ATOM 586 C C . GLU A 1 78 ? 9.344 -1.317 -10.690 1.00 85.06 78 GLU A C 1
ATOM 588 O O . GLU A 1 78 ? 8.654 -1.278 -9.669 1.00 85.06 78 GLU A O 1
ATOM 593 N N . ARG A 1 79 ? 9.869 -0.216 -11.238 1.00 85.56 79 ARG A N 1
ATOM 594 C CA . ARG A 1 79 ? 9.668 1.121 -10.676 1.00 85.56 79 ARG A CA 1
ATOM 595 C C . ARG A 1 79 ? 8.183 1.477 -10.639 1.00 85.56 79 ARG A C 1
ATOM 597 O O . ARG A 1 79 ? 7.697 1.970 -9.624 1.00 85.56 79 ARG A O 1
ATOM 604 N N . HIS A 1 80 ? 7.460 1.212 -11.723 1.00 88.75 80 HIS A N 1
ATOM 605 C CA . HIS A 1 80 ? 6.031 1.490 -11.808 1.00 88.75 80 HIS A CA 1
ATOM 606 C C . HIS A 1 80 ? 5.228 0.684 -10.776 1.00 88.75 80 HIS A C 1
ATOM 608 O O . HIS A 1 80 ? 4.363 1.243 -10.102 1.00 88.75 80 HIS A O 1
ATOM 614 N N . LYS A 1 81 ? 5.537 -0.606 -10.586 1.00 89.62 81 LYS A N 1
ATOM 615 C CA . LYS A 1 81 ? 4.888 -1.436 -9.555 1.00 89.62 81 LYS A CA 1
ATOM 616 C C . LYS A 1 81 ? 5.109 -0.882 -8.150 1.00 89.62 81 LYS A C 1
ATOM 618 O O . LYS A 1 81 ? 4.159 -0.795 -7.375 1.00 89.62 81 LYS A O 1
ATOM 623 N N . ILE A 1 82 ? 6.341 -0.482 -7.832 1.00 88.81 82 ILE A N 1
ATOM 624 C CA . ILE A 1 82 ? 6.671 0.099 -6.524 1.00 88.81 82 ILE A CA 1
ATOM 625 C C . ILE A 1 82 ? 5.951 1.430 -6.322 1.00 88.81 82 ILE A C 1
ATOM 627 O O . ILE A 1 82 ? 5.357 1.628 -5.266 1.00 88.81 82 ILE A O 1
ATOM 631 N N . GLN A 1 83 ? 5.932 2.301 -7.334 1.00 89.75 83 GLN A N 1
ATOM 632 C CA . GLN A 1 83 ? 5.199 3.566 -7.270 1.00 89.75 83 GLN A CA 1
ATOM 633 C C . GLN A 1 83 ? 3.700 3.330 -7.041 1.00 89.75 83 GLN A C 1
ATOM 635 O O . GLN A 1 83 ? 3.102 3.938 -6.161 1.00 89.75 83 GLN A O 1
ATOM 640 N N . CYS A 1 84 ? 3.097 2.387 -7.767 1.00 90.94 84 CYS A N 1
ATOM 641 C CA . CYS A 1 84 ? 1.691 2.043 -7.584 1.00 90.94 84 CYS A CA 1
ATOM 642 C C . CYS A 1 84 ? 1.406 1.531 -6.160 1.00 90.94 84 CYS A C 1
ATOM 644 O O . CYS A 1 84 ? 0.422 1.928 -5.534 1.00 90.94 84 CYS A O 1
ATOM 646 N N . ALA A 1 85 ? 2.277 0.676 -5.616 1.00 91.12 85 ALA A N 1
ATOM 647 C CA . ALA A 1 85 ? 2.162 0.199 -4.241 1.00 91.12 85 ALA A CA 1
ATOM 648 C C . ALA A 1 85 ? 2.312 1.345 -3.221 1.00 91.12 85 ALA A C 1
ATOM 650 O O . ALA A 1 85 ? 1.544 1.418 -2.261 1.00 91.12 85 ALA A O 1
ATOM 651 N N . PHE A 1 86 ? 3.245 2.270 -3.458 1.00 91.31 86 PHE A N 1
ATOM 652 C CA . PHE A 1 86 ? 3.434 3.467 -2.642 1.00 91.31 86 PHE A CA 1
ATOM 653 C C . PHE A 1 86 ? 2.177 4.339 -2.597 1.00 91.31 86 PHE A C 1
ATOM 655 O O . PHE A 1 86 ? 1.708 4.691 -1.515 1.00 91.31 86 PHE A O 1
ATOM 662 N N . ASP A 1 87 ? 1.600 4.651 -3.758 1.00 91.69 87 ASP A N 1
ATOM 663 C CA . ASP A 1 87 ? 0.430 5.526 -3.862 1.00 91.69 87 ASP A CA 1
ATOM 664 C C . ASP A 1 87 ? -0.782 4.931 -3.131 1.00 91.69 87 ASP A C 1
ATOM 666 O O . ASP A 1 87 ? -1.502 5.637 -2.418 1.00 91.69 87 ASP A O 1
ATOM 670 N N . ARG A 1 88 ? -0.964 3.608 -3.233 1.00 92.56 88 ARG A N 1
ATOM 671 C CA . ARG A 1 88 ? -2.003 2.872 -2.496 1.00 92.56 88 ARG A CA 1
ATOM 672 C C . ARG A 1 88 ? -1.794 2.947 -0.985 1.00 92.56 88 ARG A C 1
ATOM 674 O O . ARG A 1 88 ? -2.749 3.210 -0.256 1.00 92.56 88 ARG A O 1
ATOM 681 N N . LEU A 1 89 ? -0.562 2.742 -0.51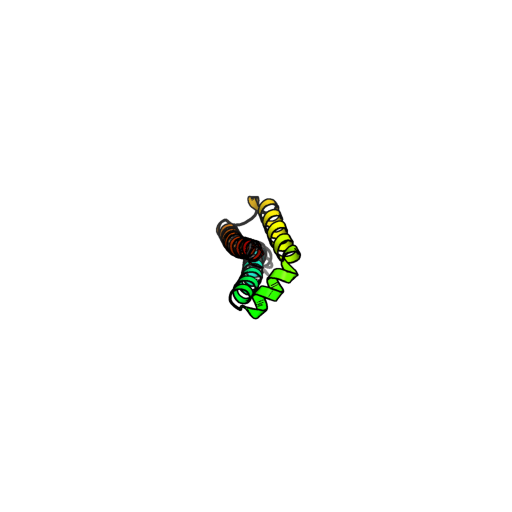5 1.00 91.50 89 LEU A N 1
ATOM 682 C CA . LEU A 1 89 ? -0.239 2.813 0.910 1.00 91.50 89 LEU A CA 1
ATOM 683 C C . LEU A 1 89 ? -0.448 4.229 1.463 1.00 91.50 89 LEU A C 1
ATOM 685 O O . LEU A 1 89 ? -1.054 4.398 2.518 1.00 91.50 89 LEU A O 1
ATOM 689 N N . LYS A 1 90 ? -0.028 5.253 0.714 1.00 90.00 90 LYS A N 1
ATOM 690 C CA . LYS A 1 90 ? -0.222 6.659 1.084 1.00 90.00 90 LYS A CA 1
ATOM 691 C C .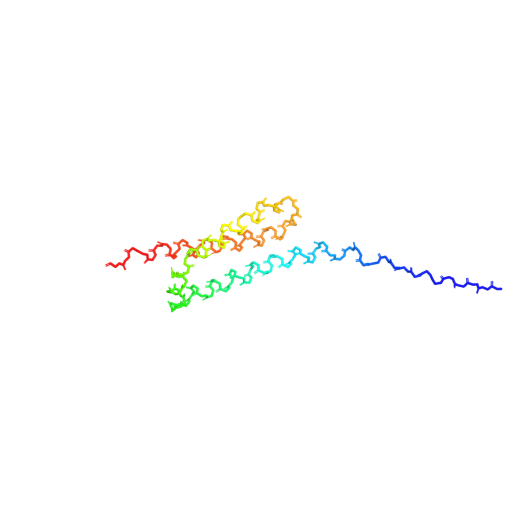 LYS A 1 90 ? -1.702 7.001 1.270 1.00 90.00 90 LYS A C 1
ATOM 693 O O . LYS A 1 90 ? -2.040 7.713 2.213 1.00 90.00 90 LYS A O 1
ATOM 698 N N . GLY A 1 91 ? -2.582 6.467 0.420 1.00 87.94 91 GLY A N 1
ATOM 699 C CA . GLY A 1 91 ? -4.031 6.609 0.581 1.00 87.94 91 GLY A CA 1
ATOM 700 C C . GLY A 1 91 ? -4.512 6.128 1.954 1.00 87.94 91 GLY A C 1
ATOM 701 O O . GLY A 1 91 ? -5.148 6.890 2.680 1.00 87.94 91 GLY A O 1
ATOM 702 N N . VAL A 1 92 ? -4.118 4.918 2.356 1.00 88.06 92 VAL A N 1
ATOM 703 C CA . VAL A 1 92 ? -4.454 4.338 3.672 1.00 88.06 92 VAL A CA 1
ATOM 704 C C . VAL A 1 92 ? -3.898 5.174 4.830 1.00 88.06 92 VAL A C 1
ATOM 706 O O . VAL A 1 92 ? -4.579 5.423 5.821 1.00 88.06 92 VAL A O 1
ATOM 709 N N . THR A 1 93 ? -2.672 5.675 4.717 1.00 85.75 93 THR A N 1
ATOM 710 C CA . THR A 1 93 ? -2.089 6.539 5.752 1.00 85.75 93 THR A CA 1
ATOM 711 C C . THR A 1 93 ? -2.889 7.834 5.942 1.00 85.75 93 THR A C 1
ATOM 713 O O . THR A 1 93 ? -3.107 8.284 7.071 1.00 85.75 93 THR A O 1
ATOM 716 N N . THR A 1 94 ? -3.369 8.438 4.850 1.00 84.88 94 THR A N 1
ATOM 717 C CA . THR A 1 94 ? -4.164 9.675 4.928 1.00 84.88 94 THR A CA 1
ATOM 718 C C . THR A 1 94 ? -5.546 9.462 5.550 1.00 84.88 94 THR A C 1
ATOM 720 O O . THR A 1 94 ? -6.015 10.334 6.288 1.00 84.88 94 THR A O 1
ATOM 723 N N . THR A 1 95 ? -6.177 8.302 5.329 1.00 84.62 95 THR A N 1
ATOM 724 C CA . THR A 1 95 ? -7.471 7.959 5.943 1.00 84.62 95 THR A CA 1
ATOM 725 C C . THR A 1 95 ? -7.324 7.681 7.434 1.00 84.62 95 THR A C 1
ATOM 727 O O . THR A 1 95 ? -8.109 8.205 8.225 1.00 84.62 95 THR A O 1
ATOM 730 N N . LEU A 1 96 ? -6.269 6.965 7.839 1.00 82.25 96 LEU A N 1
ATOM 731 C CA . LEU A 1 96 ? -5.929 6.759 9.252 1.00 82.25 96 LEU A CA 1
ATOM 732 C C . LEU A 1 96 ? -5.714 8.092 9.985 1.00 82.25 96 LEU A C 1
ATOM 734 O O . LEU A 1 96 ? -6.102 8.238 11.140 1.00 82.25 96 LEU A O 1
ATOM 738 N N . SER A 1 97 ? -5.148 9.098 9.311 1.00 70.88 97 SER A N 1
ATOM 739 C CA . SER A 1 97 ? -4.921 10.416 9.909 1.00 70.88 97 SER A CA 1
ATOM 740 C C . SER A 1 97 ? -6.183 11.286 10.020 1.00 70.88 97 SER A C 1
ATOM 742 O O . SER A 1 97 ? -6.213 12.175 10.868 1.00 70.88 97 SER A O 1
ATOM 744 N N . SER A 1 98 ? -7.217 11.042 9.206 1.00 61.56 98 SER A N 1
ATOM 745 C CA . SER A 1 98 ? -8.512 11.746 9.301 1.00 61.56 98 SER A CA 1
ATOM 746 C C . SER A 1 98 ? -9.460 11.141 10.341 1.00 61.56 98 SER A C 1
ATOM 748 O O . SER A 1 98 ? -10.381 11.819 10.789 1.00 61.56 98 SER A O 1
ATOM 750 N N . GLY A 1 99 ? -9.225 9.897 10.775 1.00 54.44 99 GLY A N 1
ATOM 751 C CA . GLY A 1 99 ? -10.046 9.219 11.787 1.00 54.44 99 GLY A CA 1
ATOM 752 C C . GLY A 1 99 ? -9.986 9.832 13.195 1.00 54.44 99 GLY A C 1
ATOM 753 O O . GLY A 1 99 ? -10.791 9.467 14.043 1.00 54.44 99 GLY A O 1
ATOM 754 N N . MET A 1 100 ? -9.079 10.782 13.453 1.00 49.28 100 MET A N 1
ATOM 755 C CA . MET A 1 100 ? -8.886 11.414 14.769 1.00 49.28 100 MET A CA 1
ATOM 756 C C . MET A 1 100 ? -9.719 12.697 14.984 1.00 49.28 100 MET A C 1
ATOM 758 O O . MET A 1 100 ? -9.466 13.431 15.933 1.00 49.28 100 MET A O 1
ATOM 762 N N . LEU A 1 101 ? -10.689 12.999 14.109 1.00 43.16 101 LEU A N 1
ATOM 763 C CA . LEU A 1 101 ? -11.522 14.214 14.193 1.00 43.16 101 LEU A CA 1
ATOM 764 C C . LEU A 1 101 ? -12.969 13.985 14.661 1.00 43.16 101 LEU A C 1
ATOM 766 O O . LEU A 1 101 ? -13.774 14.910 14.597 1.00 43.16 101 LEU A O 1
ATOM 770 N N . ILE A 1 102 ? -13.320 12.790 15.142 1.00 42.00 102 ILE A N 1
ATOM 771 C CA . ILE A 1 102 ? -14.666 12.536 15.675 1.00 42.00 102 ILE A CA 1
ATOM 772 C C . ILE A 1 102 ? -14.575 11.803 17.014 1.00 42.00 102 ILE A C 1
ATOM 774 O O . ILE A 1 102 ? -14.707 10.585 17.089 1.00 42.00 102 ILE A O 1
ATOM 778 N N . THR A 1 103 ? -14.338 12.551 18.086 1.00 40.34 103 THR A N 1
ATOM 779 C CA . THR A 1 103 ? -14.792 12.249 19.455 1.00 40.34 103 THR A CA 1
ATOM 780 C C . THR A 1 103 ? -14.916 13.572 20.200 1.00 40.34 103 THR A C 1
ATOM 782 O O . THR A 1 103 ? -15.854 13.691 21.014 1.00 40.34 103 THR A O 1
#

Organism: NCBI:txid561372

Secondary structure (DSSP, 8-state):
-----------SSSSSHHHHHHHHHHHHHHHHHHHHHHHHHSHHHHHHHHHTHHHHHHHHHHHHHHHHHHGGGS-HHHHHHHHHHHHHHHHHHHHHHHGGG--

Foldseek 3Di:
DDDDDPPPPPDDPPPPPLVVVLVVVLVVLLVVLVVLVVLCVDPVSLVVCLVCLVVLVVVLVVLVVVCVVCVVPHDPVSSVSSVVSSVSSVVSSVVSVVVPPDD

Sequence (103 aa):
MMGSLITENSSTLSSRNCSQNTTDHSSKISAIVSVILLMHEDVKLQQILSSCKAEIDCIVQNLFAFQSSLEINMAIDERHKIQCAFDRLKGVTTTLSSGMLIT

pLDDT: mean 76.47, std 17.57, range [40.34, 92.94]